Protein AF-A0A496NBR3-F1 (afdb_monomer_lite)

Foldseek 3Di:
DWDQDPVVRDIDDDDPPDDPQVVCVVVVHDAFDDDVPPPPCRRPD

Structure (mmCIF, N/CA/C/O backbone):
data_AF-A0A496NBR3-F1
#
_entry.id   AF-A0A496NBR3-F1
#
loop_
_atom_site.group_PDB
_atom_site.id
_atom_site.type_symbol
_atom_site.label_atom_id
_atom_site.label_alt_id
_atom_site.label_comp_id
_atom_site.label_asym_id
_atom_site.label_entity_id
_atom_site.label_seq_id
_atom_site.pdbx_PDB_ins_code
_atom_site.Cartn_x
_atom_site.Cartn_y
_atom_site.Cartn_z
_atom_site.occupancy
_atom_site.B_iso_or_equiv
_atom_site.auth_seq_id
_atom_site.auth_comp_id
_atom_site.auth_asym_id
_atom_site.auth_atom_id
_atom_site.pdbx_PDB_model_num
ATOM 1 N N . MET A 1 1 ? 2.871 -8.375 7.729 1.00 87.19 1 MET A N 1
ATOM 2 C CA . MET A 1 1 ? 2.297 -7.013 7.837 1.00 87.19 1 MET A CA 1
ATOM 3 C C . MET A 1 1 ? 0.790 -7.075 7.633 1.00 87.19 1 MET A C 1
ATOM 5 O O . MET A 1 1 ? 0.311 -8.043 7.060 1.00 87.19 1 MET A O 1
ATOM 9 N N . LYS A 1 2 ? 0.034 -6.101 8.146 1.00 90.62 2 LYS A N 1
ATOM 10 C CA . LYS A 1 2 ? -1.425 -6.054 7.978 1.00 90.62 2 LYS A CA 1
ATOM 11 C C . LYS A 1 2 ? -1.785 -4.905 7.048 1.00 90.62 2 LYS A C 1
ATOM 13 O O . LYS A 1 2 ? -1.250 -3.812 7.210 1.00 90.62 2 LYS A O 1
ATOM 18 N N . ILE A 1 3 ? -2.658 -5.167 6.084 1.00 92.06 3 ILE A N 1
ATOM 19 C CA . ILE A 1 3 ? -3.177 -4.157 5.163 1.00 92.06 3 ILE A CA 1
ATOM 20 C C . ILE A 1 3 ? -4.623 -3.885 5.552 1.00 92.06 3 ILE A C 1
ATOM 22 O O . ILE A 1 3 ? -5.401 -4.825 5.723 1.00 92.06 3 ILE A O 1
ATOM 26 N N . HIS A 1 4 ? -4.985 -2.612 5.669 1.00 92.75 4 HIS A N 1
ATOM 27 C CA . HIS A 1 4 ? -6.344 -2.191 5.983 1.00 92.75 4 HIS A CA 1
ATOM 28 C C . HIS A 1 4 ? -7.005 -1.609 4.738 1.00 92.75 4 HIS A C 1
ATOM 30 O O . HIS A 1 4 ? -6.578 -0.583 4.212 1.00 92.75 4 HIS A O 1
ATOM 36 N N . LEU A 1 5 ? -8.066 -2.258 4.274 1.00 90.69 5 LEU A N 1
ATOM 37 C CA . LEU A 1 5 ? -8.856 -1.807 3.139 1.00 90.69 5 LEU A CA 1
ATOM 38 C C . LEU A 1 5 ? -9.989 -0.927 3.658 1.00 90.69 5 LEU A C 1
ATOM 40 O O . LEU A 1 5 ? -11.009 -1.422 4.135 1.00 90.69 5 LEU A O 1
ATOM 44 N N . ILE A 1 6 ? -9.792 0.390 3.590 1.00 89.69 6 ILE A N 1
ATOM 45 C CA . ILE A 1 6 ? -10.695 1.380 4.200 1.00 89.69 6 ILE A CA 1
ATOM 46 C C . ILE A 1 6 ? -12.128 1.310 3.653 1.00 89.69 6 ILE A C 1
ATOM 48 O O . ILE A 1 6 ? -13.082 1.414 4.421 1.00 89.69 6 ILE A O 1
ATOM 52 N N . TYR A 1 7 ? -12.291 1.067 2.349 1.00 87.00 7 TYR A N 1
ATOM 53 C CA . TYR A 1 7 ? -13.60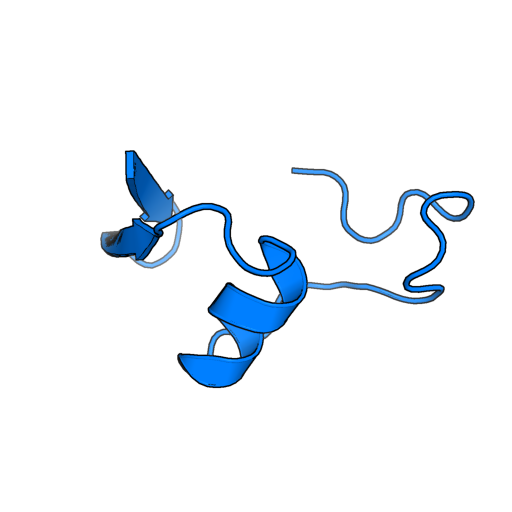3 1.045 1.700 1.00 87.00 7 TYR A CA 1
ATOM 54 C C . TYR A 1 7 ? -14.398 -0.225 2.014 1.00 87.00 7 TYR A C 1
ATOM 56 O O . TYR A 1 7 ? -15.604 -0.155 2.230 1.00 87.00 7 TYR A O 1
ATOM 64 N N . SER A 1 8 ? -13.727 -1.377 2.100 1.00 85.94 8 SER A N 1
ATOM 65 C CA . SER A 1 8 ? -14.357 -2.660 2.437 1.00 85.94 8 SER A CA 1
ATOM 66 C C . SER A 1 8 ? -14.298 -2.994 3.931 1.00 85.94 8 SER A C 1
ATOM 68 O O . SER A 1 8 ? -14.747 -4.066 4.331 1.00 85.94 8 SER A O 1
ATOM 70 N N . LYS A 1 9 ? -13.724 -2.106 4.760 1.00 90.38 9 LYS A N 1
ATOM 71 C CA . LYS A 1 9 ? -13.501 -2.285 6.210 1.00 90.38 9 LYS A CA 1
ATOM 72 C C . LYS A 1 9 ? -12.900 -3.652 6.565 1.00 90.38 9 LYS A C 1
ATOM 74 O O . LYS A 1 9 ? -13.201 -4.226 7.607 1.00 90.38 9 LYS A O 1
ATOM 79 N N . THR A 1 10 ? -12.049 -4.171 5.684 1.00 90.31 10 THR A N 1
ATOM 80 C CA . THR A 1 10 ? -11.447 -5.502 5.798 1.00 90.31 10 THR A CA 1
ATOM 81 C C . THR A 1 10 ? -9.958 -5.368 6.089 1.00 90.31 10 THR A C 1
AT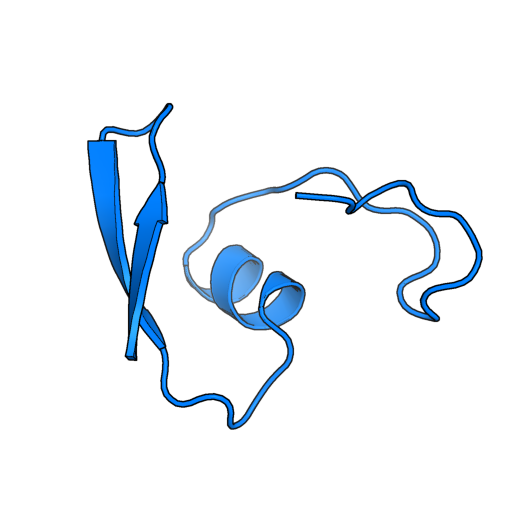OM 83 O O . THR A 1 10 ? -9.309 -4.428 5.632 1.00 90.31 10 THR A O 1
ATOM 86 N N . THR A 1 11 ? -9.408 -6.299 6.866 1.00 93.25 11 THR A N 1
ATOM 87 C CA . THR A 1 11 ? -7.968 -6.365 7.143 1.00 93.25 11 THR A CA 1
ATOM 88 C C . THR A 1 11 ? -7.416 -7.684 6.630 1.00 93.25 11 THR A C 1
ATOM 90 O O . THR A 1 11 ? -7.989 -8.731 6.916 1.00 93.25 11 THR A O 1
ATOM 93 N N . LEU A 1 12 ? -6.308 -7.625 5.894 1.00 91.75 12 LEU A N 1
ATOM 94 C CA . LEU A 1 12 ? -5.630 -8.794 5.338 1.00 91.75 12 LEU A CA 1
ATOM 95 C C . LEU A 1 12 ? -4.223 -8.927 5.911 1.00 91.75 12 LEU A C 1
ATOM 97 O O . LEU A 1 12 ? -3.541 -7.927 6.157 1.00 91.75 12 LEU A O 1
ATOM 101 N N . GLU A 1 13 ? -3.785 -10.168 6.098 1.00 93.75 13 GLU A N 1
ATOM 102 C CA . GLU A 1 13 ? -2.397 -10.471 6.427 1.00 93.75 13 GLU A CA 1
ATOM 103 C C . GLU A 1 13 ? -1.582 -10.626 5.151 1.00 93.75 13 GLU A C 1
ATOM 105 O O . GLU A 1 13 ? -1.866 -11.466 4.305 1.00 93.75 13 GLU A O 1
ATOM 110 N N . PHE A 1 14 ? -0.535 -9.820 5.036 1.00 92.69 14 PHE A N 1
ATOM 111 C CA . PHE A 1 14 ? 0.339 -9.786 3.880 1.00 92.69 14 PHE A CA 1
ATOM 112 C C . PHE A 1 14 ? 1.781 -9.980 4.311 1.00 92.69 14 PHE A C 1
ATOM 114 O O . PHE A 1 14 ? 2.254 -9.363 5.265 1.00 92.69 14 PHE A O 1
ATOM 121 N N . ASN A 1 15 ? 2.491 -10.862 3.629 1.00 91.19 15 ASN A N 1
ATOM 122 C CA . ASN A 1 15 ? 3.838 -11.287 3.996 1.00 91.19 15 ASN A CA 1
ATOM 123 C C . ASN A 1 15 ? 4.927 -10.711 3.075 1.00 91.19 15 ASN A C 1
ATOM 125 O O . ASN A 1 15 ? 6.091 -11.044 3.255 1.00 91.19 15 ASN A O 1
ATOM 129 N N . ASN A 1 16 ? 4.579 -9.805 2.148 1.00 87.75 16 ASN A N 1
ATOM 130 C CA . ASN A 1 16 ? 5.508 -9.184 1.192 1.00 87.75 16 ASN A CA 1
ATOM 131 C C . ASN A 1 16 ? 6.212 -10.167 0.230 1.00 87.75 16 ASN A C 1
ATOM 133 O O . ASN A 1 16 ? 7.154 -9.776 -0.453 1.00 87.75 16 ASN A O 1
ATOM 137 N N . GLU A 1 17 ? 5.765 -11.423 0.140 1.00 92.19 17 GLU A N 1
ATOM 138 C CA . GLU A 1 17 ? 6.334 -12.421 -0.783 1.00 92.19 17 GLU A CA 1
ATOM 139 C C . GLU A 1 17 ? 5.892 -12.206 -2.239 1.00 92.19 17 GLU A C 1
ATOM 141 O O . GLU A 1 17 ? 6.529 -12.685 -3.173 1.00 92.19 17 GLU A O 1
ATOM 146 N N . THR A 1 18 ? 4.780 -11.498 -2.437 1.00 91.12 18 THR A N 1
ATOM 147 C CA . THR A 1 18 ? 4.204 -11.158 -3.748 1.00 91.12 18 THR A CA 1
ATOM 148 C C . THR A 1 18 ? 3.871 -9.673 -3.792 1.00 91.12 18 THR A C 1
ATOM 150 O O . THR A 1 18 ? 3.935 -9.006 -2.760 1.00 91.12 18 THR A O 1
ATOM 153 N N . SER A 1 19 ? 3.526 -9.128 -4.963 1.00 91.56 19 SER A N 1
ATOM 154 C CA . SER A 1 19 ? 3.066 -7.741 -5.018 1.00 91.56 19 SER A CA 1
ATOM 155 C C . SER A 1 19 ? 1.745 -7.583 -4.256 1.00 91.56 19 SER A C 1
ATOM 157 O O . SER A 1 19 ? 0.940 -8.514 -4.169 1.00 91.56 19 SER A O 1
ATOM 159 N N . LEU A 1 20 ? 1.504 -6.387 -3.710 1.00 91.69 20 LEU A N 1
ATOM 160 C CA . LEU A 1 20 ? 0.239 -6.076 -3.042 1.00 91.69 20 LEU A CA 1
ATOM 161 C C . LEU A 1 20 ? -0.953 -6.327 -3.977 1.00 91.69 20 LEU A C 1
ATOM 163 O O . LEU A 1 20 ? -1.962 -6.880 -3.552 1.00 91.69 20 LEU A O 1
ATOM 167 N N . LEU A 1 21 ? -0.805 -5.972 -5.256 1.00 92.50 21 LEU A N 1
ATOM 168 C CA . LEU A 1 21 ? -1.826 -6.176 -6.276 1.00 92.50 21 LEU A CA 1
ATOM 169 C C . LEU A 1 21 ? -2.182 -7.661 -6.437 1.00 92.50 21 LEU A C 1
ATOM 171 O O . LEU A 1 21 ? -3.355 -8.016 -6.351 1.00 92.50 21 LEU A O 1
ATOM 175 N N . ASP A 1 22 ? -1.180 -8.533 -6.583 1.00 92.88 22 ASP A N 1
ATOM 176 C CA . ASP A 1 22 ? -1.409 -9.977 -6.734 1.00 92.88 22 ASP A CA 1
ATOM 177 C C . ASP A 1 22 ? -2.049 -10.581 -5.477 1.00 92.88 22 ASP A C 1
ATOM 179 O O . ASP A 1 22 ? -2.881 -11.488 -5.552 1.00 92.88 22 ASP A O 1
ATOM 183 N N . HIS A 1 23 ? -1.666 -10.086 -4.298 1.00 93.38 23 HIS A N 1
ATOM 184 C CA . HIS A 1 23 ? -2.246 -10.535 -3.040 1.00 93.38 23 HIS A CA 1
ATOM 185 C C . HIS A 1 23 ? -3.721 -10.128 -2.905 1.00 93.38 23 HIS A C 1
ATOM 187 O O . HIS A 1 23 ? -4.528 -10.926 -2.427 1.00 93.38 23 HIS A O 1
ATOM 193 N N . LEU A 1 24 ? -4.098 -8.927 -3.354 1.00 92.06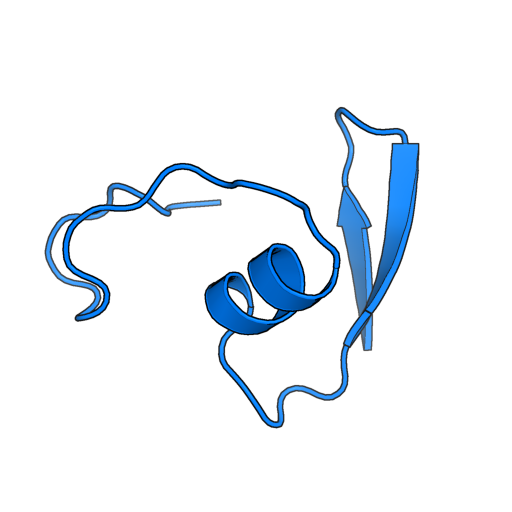 24 LEU A N 1
ATOM 194 C CA . LEU A 1 24 ? -5.498 -8.494 -3.385 1.00 92.06 24 LEU A CA 1
ATOM 195 C C . LEU A 1 24 ? -6.326 -9.363 -4.340 1.00 92.06 24 LEU A C 1
ATOM 197 O O . LEU A 1 24 ? -7.376 -9.867 -3.942 1.00 92.06 24 LEU A O 1
ATOM 201 N N . GLU A 1 25 ? -5.820 -9.636 -5.544 1.00 91.88 25 GLU A N 1
ATOM 202 C CA . GLU A 1 25 ? -6.515 -10.482 -6.522 1.00 91.88 25 GLU A CA 1
ATOM 203 C C . GLU A 1 25 ? -6.737 -11.912 -6.014 1.00 91.88 25 GLU A C 1
ATOM 205 O O . GLU A 1 25 ? -7.834 -12.450 -6.158 1.00 91.88 25 GLU A O 1
ATOM 210 N N . LYS A 1 26 ? -5.743 -12.515 -5.346 1.00 92.19 26 LYS A N 1
ATOM 211 C CA . LYS A 1 26 ? -5.882 -13.845 -4.718 1.00 92.19 26 LYS A CA 1
ATOM 212 C C . LYS A 1 26 ? -6.975 -13.895 -3.650 1.00 92.19 26 LYS A C 1
ATOM 214 O O . LYS A 1 26 ? -7.572 -14.946 -3.438 1.00 92.19 26 LYS A O 1
ATOM 219 N N . ASN A 1 27 ? -7.248 -12.768 -2.999 1.00 90.81 27 ASN A N 1
ATOM 220 C CA . ASN A 1 27 ? -8.330 -12.623 -2.029 1.00 90.81 27 ASN A CA 1
ATOM 221 C C . ASN A 1 27 ? -9.659 -12.187 -2.683 1.00 90.81 27 ASN A C 1
ATOM 223 O O . ASN A 1 27 ? -10.572 -11.760 -1.981 1.00 90.81 27 ASN A O 1
ATOM 227 N N . ASN A 1 28 ? -9.788 -12.301 -4.013 1.00 90.75 28 ASN A N 1
ATOM 228 C CA . ASN A 1 28 ? -10.941 -11.858 -4.807 1.00 90.75 28 ASN A CA 1
ATOM 229 C C . ASN A 1 28 ? -11.263 -10.359 -4.658 1.00 90.75 28 ASN A C 1
ATOM 231 O O . ASN A 1 28 ? -12.405 -9.938 -4.840 1.00 90.75 28 ASN A O 1
ATOM 235 N N . ILE A 1 29 ? -10.261 -9.538 -4.335 1.00 90.88 29 ILE A N 1
ATOM 2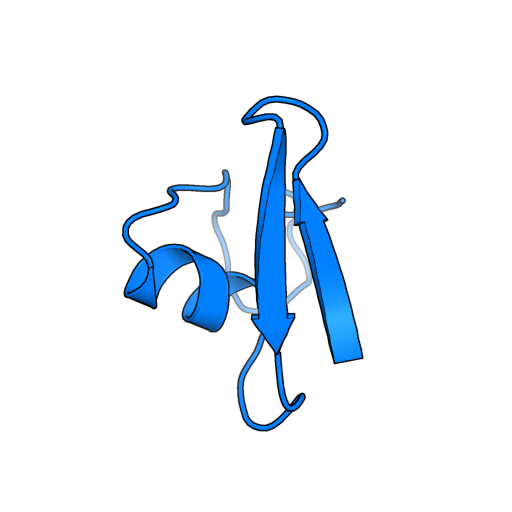36 C CA . ILE A 1 29 ? -10.397 -8.086 -4.239 1.00 90.88 29 ILE A CA 1
ATOM 237 C C . ILE A 1 29 ? -9.813 -7.473 -5.502 1.00 90.88 29 ILE A C 1
ATOM 239 O O . ILE A 1 29 ? -8.598 -7.412 -5.688 1.00 90.88 29 ILE A O 1
ATOM 243 N N . HIS A 1 30 ? -10.702 -7.018 -6.380 1.00 88.62 30 HIS A N 1
ATOM 244 C CA . HIS A 1 30 ? -10.306 -6.350 -7.609 1.00 88.62 30 HIS A CA 1
ATOM 245 C C . HIS A 1 30 ? -9.969 -4.883 -7.324 1.00 88.62 30 HIS A C 1
ATOM 247 O O . HIS A 1 30 ? -10.839 -4.093 -6.958 1.00 88.62 30 HIS A O 1
ATOM 253 N N . HIS A 1 31 ? -8.696 -4.533 -7.482 1.00 89.62 31 HIS A N 1
ATOM 254 C CA . HIS A 1 31 ? -8.227 -3.153 -7.504 1.00 89.62 31 HIS A CA 1
ATOM 255 C C . HIS A 1 31 ? -7.959 -2.742 -8.952 1.00 89.62 31 HIS A C 1
ATOM 257 O O . HIS A 1 31 ? -7.631 -3.592 -9.773 1.00 89.62 31 HIS A O 1
ATOM 263 N N . GLU A 1 32 ? -8.094 -1.460 -9.276 1.00 90.44 32 GLU A N 1
ATOM 264 C CA . GLU A 1 32 ? -7.834 -0.981 -10.632 1.00 90.44 32 GLU A CA 1
ATOM 265 C C . GLU A 1 32 ? -6.337 -1.078 -10.964 1.00 90.44 32 GLU A C 1
ATOM 267 O O . GLU A 1 32 ? -5.473 -0.669 -10.189 1.00 90.44 32 GLU A O 1
ATOM 272 N N . TYR A 1 33 ? -6.009 -1.642 -12.126 1.00 93.25 33 TYR A N 1
ATOM 273 C CA . TYR A 1 33 ? -4.650 -1.677 -12.659 1.00 93.25 33 TYR A CA 1
ATOM 274 C C . TYR A 1 33 ? -4.673 -1.838 -14.181 1.00 93.25 33 TYR A C 1
ATOM 276 O O . TYR A 1 33 ? -5.672 -2.253 -14.763 1.00 93.25 33 TYR A O 1
ATOM 284 N N . GLN A 1 34 ? -3.539 -1.550 -14.826 1.00 92.00 34 GLN A N 1
ATOM 285 C CA . GLN A 1 34 ? -3.391 -1.715 -16.275 1.00 92.00 34 GLN A CA 1
ATOM 286 C C . GLN A 1 34 ? -2.102 -2.452 -16.651 1.00 92.00 34 GLN A C 1
ATOM 288 O O . GLN A 1 34 ? -2.140 -3.527 -17.236 1.00 92.00 34 GLN A O 1
ATOM 293 N N . CYS A 1 35 ? -0.944 -1.882 -16.317 1.00 90.31 35 CYS A N 1
ATOM 294 C CA . CYS A 1 35 ? 0.324 -2.313 -16.905 1.00 90.31 35 CYS A CA 1
ATOM 295 C C . CYS A 1 35 ? 1.072 -3.407 -16.128 1.00 90.31 35 CYS A C 1
ATOM 297 O O . CYS A 1 35 ? 1.944 -4.038 -16.710 1.00 90.31 35 CYS A O 1
ATOM 299 N N . ARG A 1 36 ? 0.817 -3.588 -14.821 1.00 89.88 36 ARG A N 1
ATOM 300 C CA . ARG A 1 36 ? 1.599 -4.433 -13.876 1.00 89.88 36 ARG A CA 1
ATOM 301 C C . ARG A 1 36 ? 3.120 -4.175 -13.802 1.00 89.88 36 ARG A C 1
ATOM 303 O O . ARG A 1 36 ? 3.776 -4.703 -12.917 1.00 89.88 36 ARG A O 1
ATOM 310 N N . SER A 1 37 ? 3.669 -3.313 -14.653 1.00 89.44 37 SER A N 1
ATOM 311 C CA . SER A 1 37 ? 5.098 -2.974 -14.711 1.00 89.44 37 SER A CA 1
ATOM 312 C C . SER A 1 37 ? 5.453 -1.655 -14.012 1.00 89.44 37 SER A C 1
ATOM 314 O O . SER A 1 37 ? 6.584 -1.193 -14.110 1.00 89.44 37 SER A O 1
ATOM 316 N N . GLY A 1 38 ? 4.490 -1.003 -13.351 1.00 88.00 38 GLY A N 1
ATOM 317 C CA . GLY A 1 38 ? 4.736 0.170 -12.500 1.00 88.00 38 GLY A CA 1
ATOM 318 C C . GLY A 1 38 ? 4.891 1.527 -13.203 1.00 88.00 38 GLY A C 1
ATOM 319 O O . GLY A 1 38 ? 5.083 2.522 -12.514 1.00 88.00 38 GLY A O 1
ATOM 320 N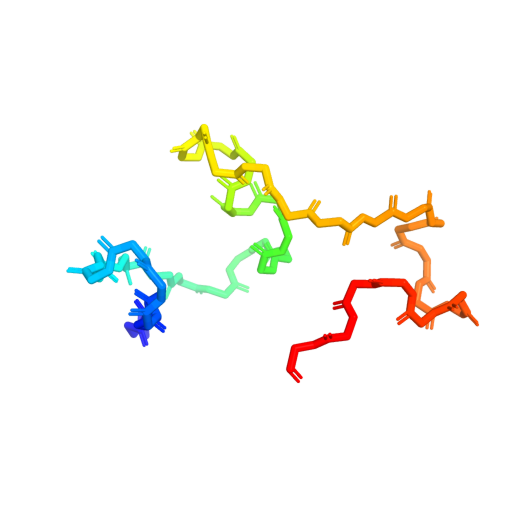 N . TYR A 1 39 ? 4.769 1.615 -14.534 1.00 90.88 39 TYR A N 1
ATOM 321 C CA . TYR A 1 39 ? 4.944 2.884 -15.270 1.00 90.88 39 TYR A CA 1
ATOM 322 C C . TYR A 1 39 ? 3.639 3.644 -15.573 1.00 90.88 39 TYR A C 1
ATOM 324 O O . TYR A 1 39 ? 3.679 4.835 -15.857 1.00 90.88 39 TYR A O 1
ATOM 332 N N . CYS A 1 40 ? 2.483 2.974 -15.536 1.00 92.50 40 CYS A N 1
ATOM 333 C CA . CYS A 1 40 ? 1.186 3.573 -15.883 1.00 92.50 40 CYS A CA 1
ATOM 334 C C . CYS A 1 40 ? 0.514 4.316 -14.717 1.00 92.50 40 CYS A C 1
ATOM 336 O O . CYS A 1 40 ? -0.349 5.156 -14.944 1.00 92.50 40 CYS A O 1
ATOM 338 N N . GLY A 1 41 ? 0.872 3.996 -13.469 1.00 88.44 41 GLY A N 1
ATOM 339 C CA . GLY A 1 41 ? 0.300 4.632 -12.278 1.00 88.44 41 GLY A CA 1
ATOM 340 C C . GLY A 1 41 ? -1.160 4.279 -11.956 1.00 88.44 41 GLY A C 1
ATOM 341 O O . GLY A 1 41 ? -1.675 4.784 -10.966 1.00 88.44 41 GLY A O 1
ATOM 342 N N . SER A 1 42 ? -1.817 3.407 -12.729 1.00 91.62 42 SER A N 1
ATOM 343 C CA . SER A 1 42 ? -3.242 3.075 -12.551 1.00 91.62 42 SER A CA 1
ATOM 344 C C . SER A 1 42 ? -3.571 2.411 -11.208 1.00 91.62 42 SER A C 1
ATOM 346 O O . SER A 1 42 ? -4.661 2.599 -10.696 1.00 91.62 42 SER A O 1
ATOM 348 N N . CYS A 1 43 ? -2.628 1.668 -10.618 1.00 89.50 43 CYS A N 1
ATOM 349 C CA . CYS A 1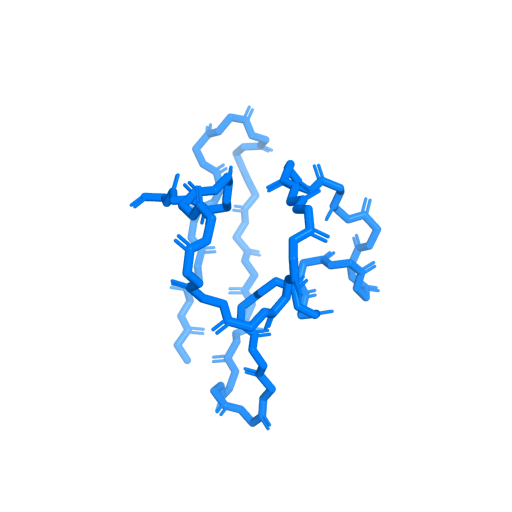 43 ? -2.800 0.967 -9.337 1.00 89.50 43 CYS A CA 1
ATOM 350 C C . CYS A 1 43 ? -2.176 1.720 -8.150 1.00 89.50 43 CYS A C 1
ATOM 352 O O . CYS A 1 43 ? -1.609 1.108 -7.240 1.00 89.50 43 CYS A O 1
ATOM 354 N N . ARG A 1 44 ? -2.157 3.056 -8.210 1.00 88.25 44 ARG A N 1
ATOM 355 C CA . ARG A 1 44 ? -1.596 3.891 -7.146 1.00 88.25 44 ARG A CA 1
ATOM 356 C C . ARG A 1 44 ? -2.569 3.944 -5.965 1.00 88.25 44 ARG A C 1
ATOM 358 O O . ARG A 1 44 ? -3.715 4.349 -6.133 1.00 88.25 44 ARG A O 1
ATOM 365 N N . VAL A 1 45 ? -2.068 3.570 -4.789 1.00 83.19 45 VAL A N 1
ATOM 366 C CA . VAL A 1 45 ? -2.782 3.541 -3.499 1.00 83.19 45 VAL A CA 1
ATOM 367 C C . VAL A 1 45 ? -2.255 4.583 -2.525 1.00 83.19 45 VAL A C 1
ATOM 369 O O . VAL A 1 45 ? -1.086 5.008 -2.691 1.00 83.19 45 VAL A O 1
#

Radius of gyration: 10.74 Å; chains: 1; bounding box: 21×18×25 Å

Secondary structure (DSSP, 8-state):
-EEEETTTTEEEE--SSS-HHHHHHHTT-----S-SSSSS-TT--

Sequence (45 aa):
MKIHLIYSKTTLEFNNETSLLDHLEKNNIHHEYQCRSGYCGSCRV

pLDDT: mean 90.6, std 2.14, range [83.19, 93.75]